Protein AF-N9D238-F1 (afdb_monomer_lite)

Secondary structure (DSSP, 8-state):
--HHHHHHHHHHHHHHHTS-TT--EEE-TTS-EEEP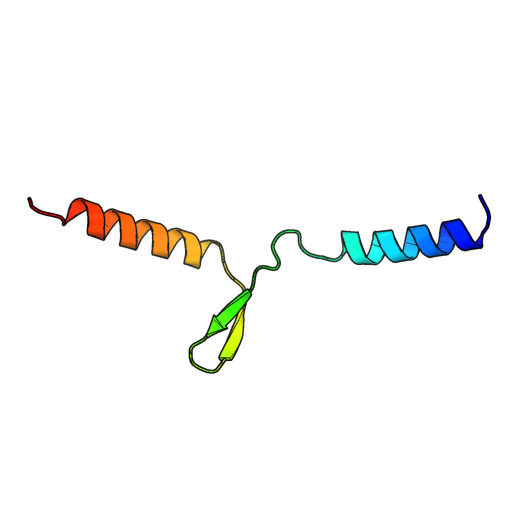PHHHHHHHHHHHHHHHHT---

Organism: NCBI:txid981324

Radius of gyration: 20.96 Å; chains: 1; bounding box: 42×39×53 Å

Structure (mmCIF, N/CA/C/O backbone):
data_AF-N9D238-F1
#
_entry.id   AF-N9D238-F1
#
loop_
_atom_site.group_PDB
_atom_site.id
_atom_site.type_symbol
_atom_site.label_atom_id
_atom_site.label_alt_id
_atom_site.label_comp_id
_atom_site.label_asym_id
_atom_site.label_entity_id
_atom_site.label_seq_id
_atom_site.pdbx_PDB_ins_code
_atom_site.Cartn_x
_atom_site.Cartn_y
_atom_site.Cartn_z
_atom_site.occupancy
_atom_site.B_iso_or_equiv
_atom_site.auth_seq_id
_atom_site.auth_comp_id
_atom_site.auth_asym_id
_atom_site.auth_atom_id
_atom_site.pdbx_PDB_model_num
ATOM 1 N N . MET A 1 1 ? -24.489 29.136 25.763 1.00 52.84 1 MET A N 1
ATOM 2 C CA . MET A 1 1 ? -24.477 27.740 25.282 1.00 52.84 1 MET A CA 1
ATOM 3 C C . MET A 1 1 ? -25.409 26.933 26.150 1.00 52.84 1 MET A C 1
ATOM 5 O 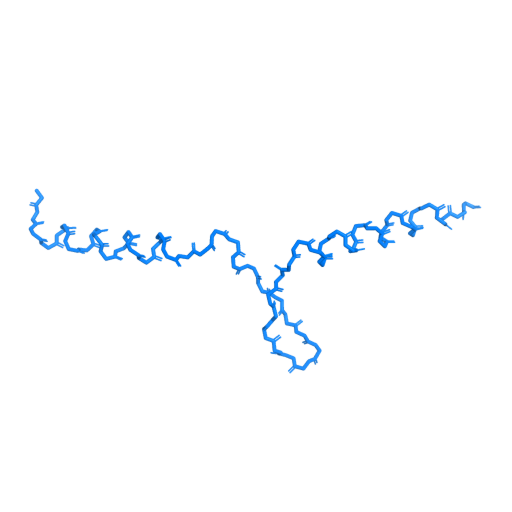O . MET A 1 1 ? -25.246 26.939 27.366 1.00 52.84 1 MET A O 1
ATOM 9 N N . SER A 1 2 ? -26.403 26.304 25.538 1.00 77.69 2 SER A N 1
ATOM 10 C CA . SER A 1 2 ? -27.316 25.395 26.228 1.00 77.69 2 SER A CA 1
ATOM 11 C C . SER A 1 2 ? -26.620 24.066 26.549 1.00 77.69 2 SER A C 1
ATOM 13 O O . SER A 1 2 ? -25.656 23.673 25.888 1.00 77.69 2 SER A O 1
ATOM 15 N N . VAL A 1 3 ? -27.113 23.351 27.563 1.00 71.25 3 VAL A N 1
ATOM 16 C CA . VAL A 1 3 ? -26.609 22.014 27.935 1.00 71.25 3 VAL A CA 1
ATOM 17 C C . VAL A 1 3 ? -26.717 21.041 26.749 1.00 71.25 3 VAL A C 1
ATOM 19 O O . VAL A 1 3 ? -25.826 20.224 26.523 1.00 71.25 3 VAL A O 1
ATOM 22 N N . SER A 1 4 ? -27.759 21.195 25.929 1.00 67.19 4 SER A N 1
ATOM 23 C CA . SER A 1 4 ? -27.986 20.427 24.704 1.00 67.19 4 SER A CA 1
ATOM 24 C C . SER A 1 4 ? -26.873 20.624 23.668 1.00 67.19 4 SER A C 1
ATOM 26 O O . SER A 1 4 ? -26.365 19.649 23.118 1.00 67.19 4 SER A O 1
ATOM 28 N N . GLU A 1 5 ? -26.423 21.863 23.445 1.00 66.44 5 GLU A N 1
ATOM 29 C CA . GLU A 1 5 ? -25.314 22.163 22.521 1.00 66.44 5 GLU A CA 1
ATOM 30 C C . GLU A 1 5 ? -23.983 21.558 22.991 1.00 66.44 5 GLU A C 1
ATOM 32 O O . GLU A 1 5 ? -23.176 21.103 22.175 1.00 66.44 5 GLU A O 1
ATOM 37 N N . GLN A 1 6 ? -23.752 21.511 24.306 1.00 72.50 6 GLN A N 1
ATOM 38 C CA . GLN A 1 6 ? -22.547 20.904 24.875 1.00 72.50 6 GLN A CA 1
ATOM 39 C C . GLN A 1 6 ? -22.534 19.377 24.733 1.00 72.50 6 GLN A C 1
ATOM 41 O O . GLN A 1 6 ? -21.478 18.801 24.464 1.00 72.50 6 GLN A O 1
ATOM 46 N N . LEU A 1 7 ? -23.688 18.720 24.882 1.00 69.00 7 LEU A N 1
ATOM 47 C CA . LEU A 1 7 ? -23.824 17.272 24.695 1.00 69.00 7 LEU A CA 1
ATOM 48 C C . LEU A 1 7 ? -23.621 16.870 23.230 1.00 69.00 7 LEU A C 1
ATOM 50 O O . LEU A 1 7 ? -22.863 15.940 22.953 1.00 69.00 7 LEU A O 1
ATOM 54 N N . ILE A 1 8 ? -24.219 17.616 22.298 1.00 73.25 8 ILE A N 1
ATOM 55 C CA . ILE A 1 8 ? -24.052 17.392 20.856 1.00 73.25 8 ILE A CA 1
ATOM 56 C C . ILE A 1 8 ? -22.581 17.581 20.460 1.00 73.25 8 ILE A C 1
ATOM 58 O O . ILE A 1 8 ? -21.996 16.714 19.814 1.00 73.25 8 ILE A O 1
ATOM 62 N N . SER A 1 9 ? -21.943 18.661 20.921 1.00 70.31 9 SER A N 1
ATOM 63 C CA . SER A 1 9 ? -20.536 18.944 20.607 1.00 70.31 9 SER A CA 1
ATOM 64 C C . SER A 1 9 ? -19.580 17.878 21.151 1.00 70.31 9 SER A C 1
ATOM 66 O O . SER A 1 9 ? -18.633 17.495 20.468 1.00 70.31 9 SER A O 1
ATOM 68 N N . ARG A 1 10 ? -19.827 17.360 22.363 1.00 70.25 10 ARG A N 1
ATOM 69 C CA . ARG A 1 10 ? -19.032 16.266 22.949 1.00 70.25 10 ARG A CA 1
ATOM 70 C C . ARG A 1 10 ? -19.212 14.949 22.195 1.00 70.25 10 ARG A C 1
ATOM 72 O O . ARG A 1 10 ? -18.219 14.269 21.953 1.00 70.25 10 ARG A O 1
ATOM 79 N N . GLY A 1 11 ? -20.440 14.612 21.794 1.00 67.19 11 GLY A N 1
ATOM 80 C CA . GLY A 1 11 ? -20.722 13.404 21.012 1.00 67.19 11 GLY A CA 1
ATOM 81 C C . GLY A 1 11 ? -20.058 13.437 19.636 1.00 67.19 11 GLY A C 1
ATOM 82 O O . GLY A 1 11 ? -19.381 12.487 19.252 1.00 67.19 11 GLY A O 1
ATOM 83 N N . ILE A 1 12 ? -20.167 14.567 18.933 1.00 65.06 12 ILE A N 1
ATOM 84 C CA . ILE A 1 12 ? -19.524 14.778 17.630 1.00 65.06 12 ILE A CA 1
ATOM 85 C C . ILE A 1 12 ? -17.998 14.676 17.760 1.00 65.06 12 ILE A C 1
ATOM 87 O O . ILE A 1 12 ? -17.358 13.970 16.982 1.00 65.06 12 ILE A O 1
ATOM 91 N N . LYS A 1 13 ? -17.413 15.314 18.781 1.00 63.81 13 LYS A N 1
ATOM 92 C CA . LYS A 1 13 ? -15.965 15.285 19.015 1.00 63.81 13 LYS A CA 1
ATOM 93 C C . LYS A 1 13 ? -15.447 13.870 19.297 1.00 63.81 13 LYS A C 1
ATOM 95 O O . LYS A 1 13 ? -14.446 13.480 18.714 1.00 63.81 13 LYS A O 1
ATOM 100 N N . HIS A 1 14 ? -16.166 13.080 20.095 1.00 63.19 14 HIS A N 1
ATOM 101 C CA . HIS A 1 14 ? -15.809 11.688 20.386 1.00 63.19 14 HIS A CA 1
ATOM 102 C C . HIS A 1 14 ? -15.852 10.789 19.137 1.00 63.19 14 HIS A C 1
ATOM 104 O O . HIS A 1 14 ? -14.984 9.941 18.954 1.00 63.19 14 HIS A O 1
ATOM 110 N N . VAL A 1 15 ? -16.830 10.982 18.243 1.00 63.53 15 VAL A N 1
ATOM 111 C CA . VAL A 1 15 ? -16.921 10.222 16.981 1.00 63.53 15 VAL A CA 1
ATOM 112 C C . VAL A 1 15 ? -15.788 10.593 16.017 1.00 63.53 15 VAL A C 1
ATOM 114 O O . VAL A 1 15 ? -15.227 9.718 15.361 1.00 63.53 15 VAL A O 1
ATOM 117 N N . LEU A 1 16 ? -15.423 11.876 15.956 1.00 60.59 16 LEU A N 1
ATOM 118 C CA . LEU A 1 16 ? -14.349 12.375 15.092 1.00 60.59 16 LEU A CA 1
ATOM 119 C C . LEU A 1 16 ? -12.944 12.052 15.626 1.00 60.59 16 LEU A C 1
ATOM 121 O O . LEU A 1 16 ? -12.054 11.767 14.831 1.00 60.59 16 LEU A O 1
ATOM 125 N N . GLU A 1 17 ? -12.732 12.072 16.945 1.0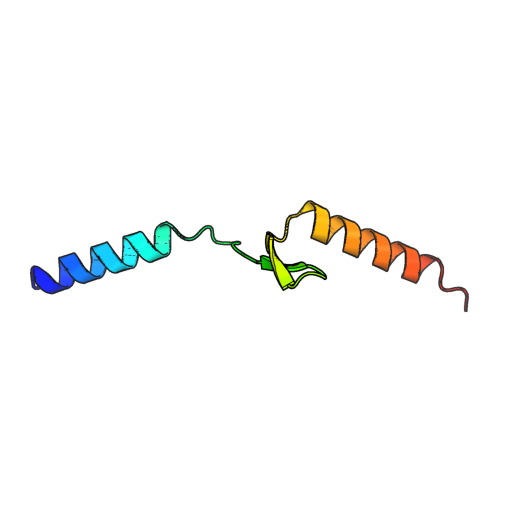0 58.50 17 GLU A N 1
ATOM 126 C CA . GLU A 1 17 ? -11.442 11.731 17.572 1.00 58.50 17 GLU A CA 1
ATOM 127 C C . GLU A 1 17 ? -11.152 10.222 17.547 1.00 58.50 17 GLU A C 1
ATOM 129 O O . GLU A 1 17 ? -9.986 9.831 17.538 1.00 58.50 17 GLU A O 1
ATOM 134 N N . ASN A 1 18 ? -12.183 9.371 17.486 1.00 58.62 18 ASN A N 1
ATOM 135 C CA . ASN A 1 18 ? -12.025 7.914 17.502 1.00 58.62 18 ASN A CA 1
ATOM 136 C C . ASN A 1 18 ? -11.895 7.278 16.103 1.00 58.62 18 ASN A C 1
ATOM 138 O O . ASN A 1 18 ? -11.770 6.059 15.991 1.00 58.62 18 ASN A O 1
ATOM 142 N N . GLN A 1 19 ? -11.914 8.079 15.033 1.00 56.16 19 GLN A N 1
ATOM 143 C CA . GLN A 1 19 ? -11.539 7.625 13.694 1.00 56.16 19 GLN A CA 1
ATOM 144 C C . GLN A 1 19 ? -10.013 7.714 13.558 1.00 56.16 19 GLN A C 1
ATOM 146 O O . GLN A 1 19 ? -9.459 8.818 13.581 1.00 56.16 19 GLN A O 1
ATOM 151 N N . PRO A 1 20 ? -9.296 6.586 13.394 1.00 61.56 20 PRO A N 1
ATOM 152 C CA . PRO A 1 20 ? -7.893 6.642 13.019 1.00 61.56 20 PRO A CA 1
ATOM 153 C C . PRO A 1 20 ? -7.798 7.455 11.726 1.00 61.56 20 PRO A C 1
ATOM 155 O O . PRO A 1 20 ? -8.435 7.102 10.740 1.00 61.56 20 PRO A O 1
ATOM 158 N N . LYS A 1 21 ? -6.998 8.531 11.717 1.00 62.12 21 LYS A N 1
ATOM 159 C CA . LYS A 1 21 ? -6.851 9.469 10.581 1.00 62.12 21 LYS A CA 1
ATOM 160 C C . LYS A 1 21 ? -6.576 8.809 9.215 1.00 62.12 21 LYS A C 1
ATOM 162 O O . LYS A 1 21 ? -6.710 9.477 8.200 1.00 62.12 21 LYS A O 1
ATOM 167 N N . ASN A 1 22 ? -6.211 7.524 9.197 1.00 60.56 22 ASN A N 1
ATOM 168 C CA . ASN A 1 22 ? -5.833 6.747 8.022 1.00 60.56 22 ASN A CA 1
ATOM 169 C C . ASN A 1 22 ? -6.594 5.402 7.943 1.00 60.56 22 ASN A C 1
ATOM 171 O O . ASN A 1 22 ? -5.979 4.351 7.776 1.00 60.56 22 ASN A O 1
ATOM 175 N N . THR A 1 23 ? -7.920 5.390 8.100 1.00 68.38 23 THR A N 1
ATOM 176 C CA . THR A 1 23 ? -8.774 4.206 7.854 1.00 68.38 23 THR A CA 1
ATOM 177 C C . THR A 1 23 ? -9.088 4.027 6.368 1.00 68.38 23 THR A C 1
ATOM 179 O O . THR A 1 23 ? -10.241 3.930 5.962 1.00 68.38 23 THR A O 1
ATOM 182 N N . CYS A 1 24 ? -8.058 3.981 5.523 1.00 78.94 24 CYS A N 1
ATOM 183 C CA . CYS A 1 24 ? -8.253 3.658 4.113 1.00 78.94 24 CYS A CA 1
ATOM 184 C C . CYS A 1 24 ? -8.382 2.140 3.948 1.00 78.94 24 CYS A C 1
ATOM 186 O O . CYS A 1 24 ? -7.545 1.378 4.439 1.00 78.94 24 CYS A O 1
ATOM 188 N N . VAL A 1 25 ? -9.426 1.712 3.246 1.00 87.75 25 VAL A N 1
ATOM 189 C CA . VAL A 1 25 ? -9.667 0.314 2.879 1.00 87.75 25 VAL A CA 1
ATOM 190 C C . VAL A 1 25 ? -9.726 0.184 1.360 1.00 87.75 25 VAL A C 1
ATOM 192 O O . VAL A 1 25 ? -10.068 1.134 0.659 1.00 87.75 25 VAL A O 1
ATOM 195 N N . MET A 1 26 ? -9.361 -0.987 0.859 1.00 89.31 26 MET A N 1
ATOM 196 C CA . MET A 1 26 ? -9.551 -1.416 -0.524 1.00 89.31 26 MET A CA 1
ATOM 197 C C . MET A 1 26 ? -10.371 -2.705 -0.536 1.00 89.31 26 MET A C 1
ATOM 199 O O . MET A 1 26 ? -10.417 -3.397 0.476 1.00 89.31 26 MET A O 1
ATOM 203 N N . LEU A 1 27 ? -10.997 -3.041 -1.660 1.00 92.44 27 LEU A N 1
ATOM 204 C CA . LEU A 1 27 ? -11.640 -4.344 -1.825 1.00 92.44 27 LEU A CA 1
ATOM 205 C C . LEU A 1 27 ? -10.629 -5.357 -2.370 1.00 92.44 27 LEU A C 1
ATOM 207 O O . LEU A 1 27 ? -9.827 -5.012 -3.240 1.00 92.44 27 LEU A O 1
ATOM 211 N N . ASP A 1 28 ? -10.655 -6.580 -1.848 1.00 90.94 28 ASP A N 1
ATOM 212 C CA . ASP A 1 28 ? -9.966 -7.721 -2.452 1.00 90.94 28 ASP A CA 1
ATOM 213 C C . ASP A 1 28 ? -10.767 -8.301 -3.634 1.00 90.94 28 ASP A C 1
ATOM 215 O O . ASP A 1 28 ? -11.884 -7.867 -3.932 1.00 90.94 28 ASP A O 1
ATOM 219 N N . ASP A 1 29 ? -10.206 -9.311 -4.301 1.00 94.00 29 ASP A N 1
ATOM 220 C CA . ASP A 1 29 ? -10.837 -9.971 -5.454 1.00 94.00 29 ASP A CA 1
ATOM 221 C C . ASP A 1 29 ? -12.156 -10.689 -5.104 1.00 94.00 29 ASP A C 1
ATOM 223 O O . ASP A 1 29 ? -12.956 -10.993 -5.988 1.00 94.00 29 ASP A O 1
ATOM 227 N N . ASN A 1 30 ? -12.407 -10.944 -3.817 1.00 95.12 30 ASN A N 1
ATOM 228 C CA . ASN A 1 30 ? -13.642 -11.537 -3.307 1.00 95.12 30 ASN A CA 1
ATOM 229 C C . ASN A 1 30 ? -14.652 -10.468 -2.850 1.00 95.12 30 ASN A C 1
ATOM 231 O O . ASN A 1 30 ? -15.718 -10.811 -2.337 1.00 95.12 30 ASN A O 1
ATOM 235 N N . GLY A 1 31 ? -14.328 -9.180 -3.012 1.00 92.38 31 GLY A N 1
ATOM 236 C CA . GLY A 1 31 ? -15.156 -8.058 -2.580 1.00 92.38 31 GLY A CA 1
ATOM 237 C C . GLY A 1 31 ? -15.095 -7.764 -1.078 1.00 92.38 31 GLY A C 1
ATOM 238 O O . GLY A 1 31 ? -15.990 -7.099 -0.562 1.00 92.38 31 GLY A O 1
ATOM 239 N N . GLN A 1 32 ? -14.080 -8.248 -0.360 1.00 94.31 32 GLN A N 1
ATOM 240 C CA . GLN A 1 32 ? -13.892 -7.994 1.071 1.00 94.31 32 GLN A CA 1
ATOM 241 C C . GLN A 1 32 ? -13.061 -6.736 1.316 1.00 94.31 32 GLN A C 1
ATOM 243 O O . GLN A 1 32 ? -12.066 -6.493 0.637 1.00 94.31 32 GLN A O 1
ATOM 248 N N . GLU A 1 33 ? -13.420 -5.963 2.342 1.00 92.56 33 GLU A N 1
ATOM 249 C CA . GLU A 1 33 ? -12.647 -4.792 2.758 1.00 92.56 33 GLU A CA 1
ATOM 250 C C . GLU A 1 33 ? -11.334 -5.188 3.449 1.00 92.56 33 GLU A C 1
ATOM 252 O O . GLU A 1 33 ? -11.312 -5.849 4.488 1.00 92.56 33 GLU A O 1
ATOM 257 N N . VAL A 1 34 ? -10.223 -4.706 2.902 1.00 91.12 34 VAL A N 1
ATOM 258 C CA . VAL A 1 34 ? -8.867 -4.892 3.416 1.00 91.12 34 VAL A CA 1
ATOM 259 C C . VAL A 1 34 ? 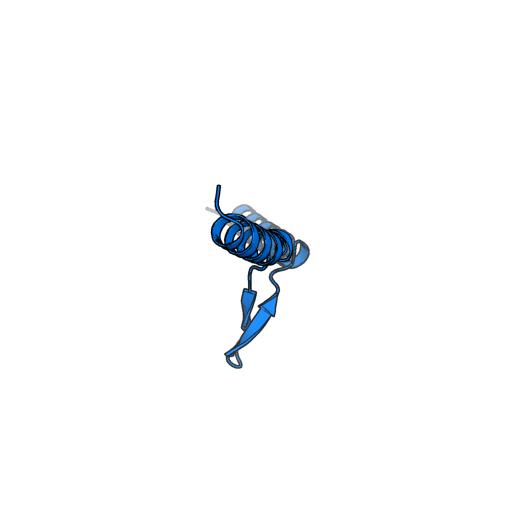-8.257 -3.530 3.718 1.00 91.12 34 VAL A C 1
ATOM 261 O O . VAL A 1 34 ? -8.301 -2.613 2.900 1.00 91.12 34 VAL A O 1
ATOM 264 N N . LYS A 1 35 ? -7.655 -3.374 4.901 1.00 91.06 35 LYS A N 1
ATOM 265 C CA . LYS A 1 35 ? -6.981 -2.123 5.281 1.00 91.06 35 LYS A CA 1
ATOM 266 C C . LYS A 1 35 ? -5.746 -1.886 4.420 1.00 91.06 35 LYS A C 1
ATOM 268 O O . LYS A 1 35 ? -4.883 -2.755 4.320 1.00 91.06 35 LYS A O 1
ATOM 273 N N . ILE A 1 36 ? -5.622 -0.674 3.890 1.00 88.38 36 ILE A N 1
ATOM 274 C CA . ILE A 1 36 ? -4.419 -0.238 3.186 1.00 88.38 36 ILE A CA 1
ATOM 275 C C . ILE A 1 36 ? -3.318 -0.009 4.220 1.00 88.38 36 ILE A C 1
ATOM 277 O O . ILE A 1 36 ? -3.435 0.841 5.105 1.00 88.38 36 ILE A O 1
ATOM 281 N N . THR A 1 37 ? -2.232 -0.771 4.107 1.00 89.31 37 THR A N 1
ATOM 282 C CA . THR A 1 37 ? -1.065 -0.639 4.983 1.00 89.31 37 THR A CA 1
ATOM 283 C C . THR A 1 37 ? 0.048 0.158 4.310 1.00 89.31 37 THR A C 1
ATOM 285 O O . THR A 1 37 ? 0.125 0.267 3.084 1.00 89.31 37 THR A O 1
ATOM 288 N N . LYS A 1 38 ? 0.964 0.706 5.116 1.00 89.19 38 LYS A N 1
ATOM 289 C CA . LYS A 1 38 ? 2.160 1.390 4.605 1.00 89.19 38 LYS A CA 1
ATOM 290 C C . LYS A 1 38 ? 2.999 0.466 3.715 1.00 89.19 38 LYS A C 1
ATOM 292 O O . LYS A 1 38 ? 3.478 0.906 2.673 1.00 89.19 38 LYS A O 1
ATOM 297 N N . ASP A 1 39 ? 3.14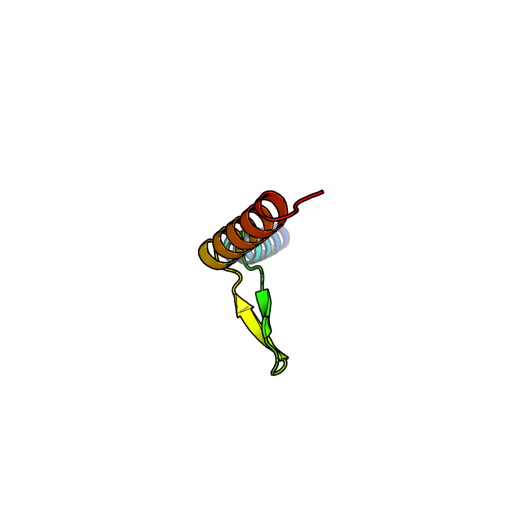5 -0.800 4.101 1.00 91.25 39 ASP A N 1
ATOM 298 C CA . ASP A 1 39 ? 3.920 -1.787 3.346 1.00 91.25 39 ASP A CA 1
ATOM 299 C C . ASP A 1 39 ? 3.326 -2.053 1.959 1.00 91.25 39 ASP A C 1
ATOM 301 O O . ASP A 1 39 ? 4.076 -2.152 0.989 1.00 91.25 39 ASP A O 1
ATOM 305 N N . MET A 1 40 ? 1.991 -2.076 1.831 1.00 91.25 40 MET A N 1
ATOM 306 C CA . MET A 1 40 ? 1.324 -2.178 0.526 1.00 91.25 40 MET A CA 1
ATOM 307 C C . MET A 1 40 ? 1.709 -1.011 -0.389 1.00 91.25 40 MET A C 1
ATOM 309 O O . MET A 1 40 ? 2.098 -1.232 -1.536 1.00 91.25 40 MET A O 1
ATOM 313 N N . VAL A 1 41 ? 1.663 0.222 0.126 1.00 91.25 41 VAL A N 1
ATOM 314 C CA . VAL A 1 41 ? 2.023 1.425 -0.643 1.00 91.25 41 VAL A CA 1
ATOM 315 C C . VAL A 1 41 ? 3.493 1.387 -1.067 1.00 91.25 41 VAL A C 1
ATOM 317 O O . VAL A 1 41 ? 3.806 1.601 -2.237 1.00 91.25 41 VAL A O 1
ATOM 320 N N . VAL A 1 42 ? 4.401 1.066 -0.141 1.00 94.88 42 VAL A N 1
ATOM 321 C CA . VAL A 1 42 ? 5.843 0.970 -0.426 1.00 94.88 42 VAL A CA 1
ATOM 322 C C . VAL A 1 42 ? 6.127 -0.098 -1.484 1.00 94.88 42 VAL A C 1
ATOM 324 O O . VAL A 1 42 ? 6.905 0.143 -2.408 1.00 94.88 42 VAL A O 1
ATOM 327 N N . ASN A 1 43 ? 5.471 -1.256 -1.392 1.00 95.69 43 ASN A N 1
ATOM 328 C CA . ASN A 1 43 ? 5.635 -2.338 -2.356 1.00 95.69 43 ASN A CA 1
ATOM 329 C C . ASN A 1 43 ? 5.210 -1.912 -3.771 1.00 95.69 43 ASN A C 1
ATOM 331 O O . ASN A 1 43 ? 5.954 -2.126 -4.728 1.00 95.69 43 ASN A O 1
ATOM 335 N N . VAL A 1 44 ? 4.054 -1.254 -3.909 1.00 93.62 44 VAL A N 1
ATOM 336 C CA . VAL A 1 44 ? 3.587 -0.740 -5.208 1.00 93.62 44 VAL A CA 1
ATOM 337 C C . VAL A 1 44 ? 4.569 0.288 -5.778 1.00 93.62 44 VAL A C 1
ATOM 339 O O . VAL A 1 44 ? 4.926 0.200 -6.953 1.00 93.62 44 VAL A O 1
ATOM 342 N N . CYS A 1 45 ? 5.084 1.207 -4.956 1.00 94.75 45 CYS A N 1
ATOM 343 C CA . CYS A 1 45 ? 6.110 2.161 -5.384 1.00 94.75 45 CYS A CA 1
ATOM 344 C C . CYS A 1 45 ? 7.368 1.459 -5.917 1.00 94.75 45 CYS A C 1
ATOM 346 O O . CYS A 1 45 ? 7.864 1.818 -6.985 1.00 94.75 45 CYS A O 1
ATOM 348 N N . HIS A 1 46 ? 7.869 0.431 -5.224 1.00 96.25 46 HIS A N 1
ATOM 349 C CA . HIS A 1 46 ? 9.016 -0.346 -5.702 1.00 96.25 46 HIS A CA 1
ATOM 350 C C . HIS A 1 46 ? 8.732 -1.062 -7.027 1.00 96.25 46 HIS A C 1
ATOM 352 O O . HIS A 1 46 ? 9.586 -1.061 -7.914 1.00 96.25 46 HIS A O 1
ATOM 358 N N . GLN A 1 47 ? 7.538 -1.632 -7.203 1.00 94.94 47 GLN A N 1
ATOM 359 C CA . GLN A 1 47 ? 7.153 -2.274 -8.462 1.00 94.94 47 GLN A CA 1
ATOM 360 C C . GLN A 1 47 ? 7.112 -1.279 -9.626 1.00 94.94 47 GLN A C 1
ATOM 362 O O . GLN A 1 47 ? 7.621 -1.582 -10.706 1.00 94.94 47 GLN A O 1
ATOM 367 N N . LEU A 1 48 ? 6.547 -0.088 -9.409 1.00 95.19 48 LEU A N 1
ATOM 368 C CA . LEU A 1 48 ? 6.507 0.975 -10.415 1.00 95.19 48 LEU A CA 1
ATOM 369 C C . LEU A 1 48 ? 7.915 1.446 -10.785 1.00 95.19 48 LEU A C 1
ATOM 371 O O . LEU A 1 48 ? 8.248 1.499 -11.965 1.00 95.19 48 LEU A O 1
ATOM 375 N N . LEU A 1 49 ? 8.771 1.701 -9.791 1.00 95.00 49 LEU A N 1
ATOM 376 C CA . LEU A 1 49 ? 10.165 2.086 -10.021 1.00 95.00 49 LEU A CA 1
ATOM 377 C C . LEU A 1 49 ? 10.934 1.020 -10.806 1.00 95.00 49 LEU A C 1
ATOM 379 O O . LEU A 1 49 ? 11.679 1.353 -11.727 1.00 95.00 49 LEU A O 1
ATOM 383 N N . ASN 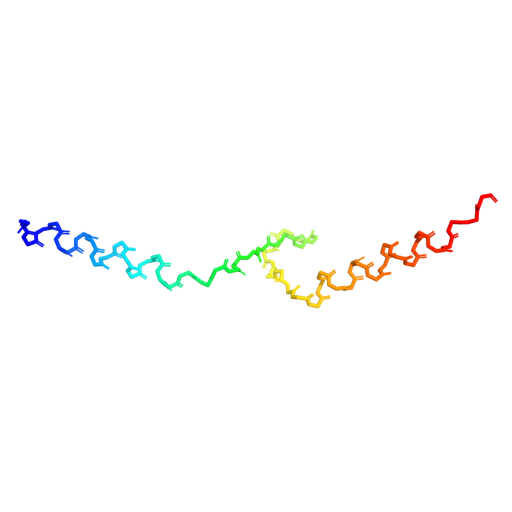A 1 50 ? 10.736 -0.258 -10.478 1.00 93.25 50 ASN A N 1
ATOM 384 C CA . ASN A 1 50 ? 11.345 -1.359 -11.218 1.00 93.25 50 ASN A CA 1
ATOM 385 C C . ASN A 1 50 ? 10.841 -1.416 -12.658 1.00 93.25 50 ASN A C 1
ATOM 387 O O . ASN A 1 50 ? 11.649 -1.615 -13.560 1.00 93.25 50 ASN A O 1
ATOM 391 N N . LYS A 1 51 ? 9.542 -1.209 -12.900 1.00 90.19 51 LYS A N 1
ATOM 392 C CA . LYS A 1 51 ? 9.017 -1.119 -14.268 1.00 90.19 51 LYS A CA 1
ATOM 393 C C . LYS A 1 51 ? 9.676 0.030 -15.024 1.00 90.19 51 LYS A C 1
ATOM 395 O O . LYS A 1 51 ? 10.239 -0.225 -16.077 1.00 90.19 51 LYS A O 1
ATOM 400 N N . CYS A 1 52 ? 9.708 1.239 -14.459 1.00 88.31 52 CYS A N 1
ATOM 401 C CA . CYS A 1 52 ? 10.336 2.405 -15.088 1.00 88.31 52 CYS A CA 1
ATOM 402 C C . CYS A 1 52 ? 11.821 2.187 -15.408 1.00 88.31 52 CYS A C 1
ATOM 404 O O . CYS A 1 52 ? 12.274 2.571 -16.477 1.00 88.31 52 CYS A O 1
ATOM 406 N N . ARG A 1 53 ? 12.582 1.547 -14.513 1.00 86.56 53 ARG A N 1
ATOM 407 C CA . ARG A 1 53 ? 14.010 1.252 -14.735 1.00 86.56 53 ARG A CA 1
ATOM 408 C C . ARG A 1 53 ? 14.265 0.195 -15.807 1.00 86.56 53 ARG A C 1
ATOM 410 O O . ARG A 1 53 ? 15.347 0.180 -16.381 1.00 86.56 53 ARG A O 1
ATOM 417 N N . ASN A 1 54 ? 13.307 -0.699 -16.036 1.00 82.31 54 ASN A N 1
ATOM 418 C CA . ASN A 1 54 ? 13.410 -1.765 -17.032 1.00 82.31 54 ASN A CA 1
ATOM 419 C C . ASN A 1 54 ? 12.750 -1.403 -18.370 1.00 82.31 54 ASN A C 1
ATOM 421 O O . ASN A 1 54 ? 12.743 -2.234 -19.277 1.00 82.31 54 ASN A O 1
ATOM 425 N N . VAL A 1 55 ? 12.219 -0.184 -18.519 1.00 79.62 55 VAL A N 1
ATOM 426 C CA . VAL A 1 55 ? 11.876 0.358 -19.836 1.00 79.62 55 VAL A CA 1
ATOM 427 C C . VAL A 1 55 ? 13.194 0.612 -20.570 1.00 79.62 55 VAL A C 1
ATOM 429 O O . VAL A 1 55 ? 13.899 1.575 -20.282 1.00 79.62 55 VAL A O 1
ATOM 432 N N . LYS A 1 56 ? 13.563 -0.303 -21.468 1.00 66.00 56 LYS A N 1
ATOM 433 C CA . LYS A 1 56 ? 14.526 -0.024 -22.535 1.00 66.00 56 LYS A CA 1
ATOM 434 C C . LYS A 1 56 ? 13.759 0.665 -23.662 1.00 66.00 56 LYS A C 1
ATOM 436 O O . LYS A 1 56 ? 12.777 0.088 -24.127 1.00 66.00 56 LYS A O 1
ATOM 441 N N . ASP A 1 57 ? 14.194 1.870 -24.025 1.00 59.94 57 ASP A N 1
ATOM 442 C CA . ASP A 1 57 ? 13.878 2.509 -25.314 1.00 59.94 57 ASP A CA 1
ATOM 443 C C . ASP A 1 57 ? 14.195 1.571 -26.491 1.00 59.94 57 ASP A C 1
ATOM 445 O O . ASP A 1 57 ? 15.244 0.876 -26.430 1.00 59.94 57 ASP A O 1
#

Sequence (57 aa):
MSVSEQLISRGIKHVLENQPKNTCVMLDDNGQEVKITKDMVVNVCHQLLNKCRNVKD

pLDDT: mean 79.6, std 13.8, range [52.84, 96.25]

Foldseek 3Di:
DDPVVVVVVVVVCVVVVPDDPQQDWDADPVRDTDGDDPVNVVVVVVVVVVVVVPPDD

InterPro domains:
  IPR054635 PA1571-like [NF045613] (1-53)